Protein AF-A0A3P8DKD6-F1 (afdb_monomer_lite)

Structure (mmCIF, N/CA/C/O backbone):
data_AF-A0A3P8DKD6-F1
#
_entry.id   AF-A0A3P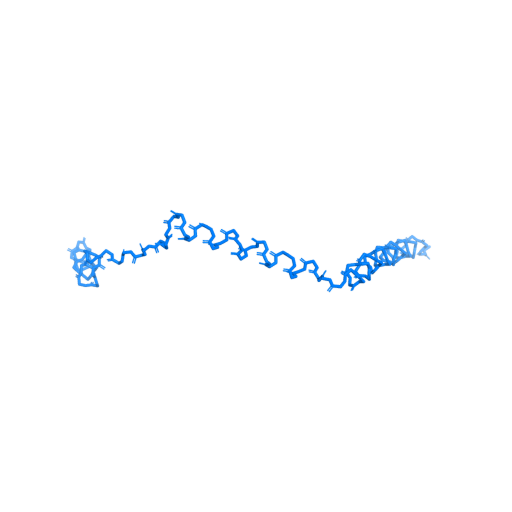8DKD6-F1
#
loop_
_atom_site.group_PDB
_atom_site.id
_atom_site.type_symbol
_atom_site.label_atom_id
_atom_site.label_alt_id
_atom_site.label_comp_id
_atom_site.label_asym_id
_atom_site.label_entity_id
_atom_site.label_seq_id
_atom_site.pdbx_PDB_ins_code
_atom_site.Cartn_x
_atom_site.Cartn_y
_atom_site.Cartn_z
_atom_site.occupancy
_atom_site.B_iso_or_equiv
_atom_site.auth_seq_id
_atom_site.auth_comp_id
_atom_site.auth_asym_id
_atom_site.auth_atom_id
_atom_site.pdbx_PDB_model_num
ATOM 1 N N . MET A 1 1 ? 47.982 -13.225 -23.955 1.00 53.62 1 MET A N 1
ATOM 2 C CA . MET A 1 1 ? 47.712 -12.676 -22.612 1.00 53.62 1 MET A CA 1
ATOM 3 C C . MET A 1 1 ? 47.337 -11.222 -22.887 1.00 53.62 1 MET A C 1
ATOM 5 O O . MET A 1 1 ? 48.229 -10.496 -23.280 1.00 53.62 1 MET A O 1
ATOM 9 N N . ASP A 1 2 ? 46.084 -10.837 -23.144 1.00 54.91 2 ASP A N 1
ATOM 10 C CA . ASP A 1 2 ? 44.978 -10.643 -22.181 1.00 54.91 2 ASP A CA 1
ATOM 11 C C . ASP A 1 2 ? 43.615 -10.410 -22.912 1.00 54.91 2 ASP A C 1
ATOM 13 O O . ASP A 1 2 ? 42.725 -9.698 -22.469 1.00 54.91 2 ASP A O 1
ATOM 17 N N . ASN A 1 3 ? 43.419 -10.988 -24.103 1.00 60.19 3 ASN A N 1
ATOM 18 C CA . ASN A 1 3 ? 42.305 -10.601 -24.997 1.00 60.19 3 ASN A CA 1
ATOM 19 C C . ASN A 1 3 ? 40.903 -11.084 -24.552 1.00 60.19 3 ASN A C 1
ATOM 21 O O . ASN A 1 3 ? 39.904 -10.791 -25.210 1.00 60.19 3 ASN A O 1
ATOM 25 N N . GLY A 1 4 ? 40.828 -11.891 -23.489 1.00 60.41 4 GLY A N 1
ATOM 26 C CA . GLY A 1 4 ? 39.580 -12.474 -22.987 1.00 60.41 4 GLY A CA 1
ATOM 27 C C . GLY A 1 4 ? 38.851 -11.573 -21.989 1.00 60.41 4 GLY A C 1
ATOM 28 O O . GLY A 1 4 ? 37.631 -11.465 -22.059 1.00 60.41 4 GLY A O 1
ATOM 29 N N . ALA A 1 5 ? 39.582 -10.897 -21.097 1.00 60.22 5 ALA A N 1
ATOM 30 C CA . ALA A 1 5 ? 38.994 -10.022 -20.080 1.00 60.22 5 ALA A CA 1
ATOM 31 C C . ALA A 1 5 ? 38.438 -8.719 -20.690 1.00 60.22 5 ALA A C 1
ATOM 33 O O . ALA A 1 5 ? 37.355 -8.259 -20.310 1.00 60.22 5 ALA A O 1
ATOM 34 N N . ASP A 1 6 ? 39.117 -8.185 -21.708 1.00 71.06 6 ASP A N 1
ATOM 35 C CA . ASP A 1 6 ? 38.701 -6.976 -22.429 1.00 71.06 6 ASP A CA 1
ATOM 36 C C . ASP A 1 6 ? 37.387 -7.160 -23.201 1.00 71.06 6 ASP A C 1
ATOM 38 O O . ASP A 1 6 ? 36.549 -6.255 -23.248 1.00 71.06 6 ASP A O 1
ATOM 42 N N . ASN A 1 7 ? 37.153 -8.349 -23.772 1.00 73.69 7 ASN A N 1
ATOM 43 C CA . ASN A 1 7 ? 35.920 -8.613 -24.517 1.00 73.69 7 ASN A CA 1
ATOM 44 C C . ASN A 1 7 ? 34.702 -8.718 -23.586 1.00 73.69 7 ASN A C 1
ATOM 46 O O . ASN A 1 7 ? 33.638 -8.188 -23.908 1.00 73.69 7 ASN A O 1
ATOM 50 N N . ILE A 1 8 ? 34.879 -9.326 -22.407 1.00 78.38 8 ILE A N 1
ATOM 51 C CA . ILE A 1 8 ? 33.800 -9.530 -21.437 1.00 78.38 8 ILE A CA 1
ATOM 52 C C . ILE A 1 8 ? 33.371 -8.171 -20.890 1.00 78.38 8 ILE A C 1
ATOM 54 O O . ILE A 1 8 ? 32.179 -7.868 -20.834 1.00 78.38 8 ILE A O 1
ATOM 58 N N . THR A 1 9 ? 34.344 -7.322 -20.559 1.00 85.50 9 THR A N 1
ATOM 59 C CA . THR A 1 9 ? 34.101 -5.971 -20.042 1.00 85.50 9 THR A CA 1
ATOM 60 C C . THR A 1 9 ? 33.381 -5.097 -21.073 1.00 85.50 9 THR A C 1
ATOM 62 O O . THR A 1 9 ? 32.433 -4.388 -20.732 1.00 85.50 9 THR A O 1
ATOM 65 N N . LYS A 1 10 ? 33.756 -5.201 -22.355 1.00 88.81 10 LYS A N 1
ATOM 66 C CA . LYS A 1 10 ? 33.083 -4.490 -23.450 1.00 88.81 10 LYS A CA 1
ATOM 67 C C . LYS A 1 10 ? 31.631 -4.940 -23.632 1.00 88.81 10 LYS A C 1
ATOM 69 O O . LYS A 1 10 ? 30.738 -4.097 -23.674 1.00 88.81 10 LYS A O 1
ATOM 74 N N . VAL A 1 11 ? 31.382 -6.250 -23.689 1.00 90.25 11 VAL A N 1
ATOM 75 C CA . VAL A 1 11 ? 30.026 -6.805 -23.855 1.00 90.25 11 VAL A CA 1
ATOM 76 C C . VAL A 1 11 ? 29.123 -6.415 -22.681 1.00 90.25 11 VAL A C 1
ATOM 78 O O . VAL A 1 11 ? 27.969 -6.041 -22.882 1.00 90.25 11 VAL A O 1
ATOM 81 N N . GLN A 1 12 ? 29.648 -6.434 -21.454 1.00 89.44 12 GLN A N 1
ATOM 82 C CA . GLN A 1 12 ? 28.908 -5.986 -20.271 1.00 89.44 12 GLN A CA 1
ATOM 83 C C . GLN A 1 12 ? 28.546 -4.497 -20.336 1.00 89.44 12 GLN A C 1
ATOM 85 O O . GLN A 1 12 ? 27.426 -4.117 -19.986 1.00 89.44 12 GLN A O 1
ATOM 90 N N . TYR A 1 13 ? 29.472 -3.651 -20.787 1.00 93.88 13 TYR A N 1
ATOM 91 C CA . TYR A 1 13 ? 29.244 -2.214 -20.909 1.00 93.88 13 TYR A CA 1
ATOM 92 C C . TYR A 1 13 ? 28.202 -1.883 -21.985 1.00 93.88 13 TYR A C 1
ATOM 94 O O . TYR A 1 13 ? 27.278 -1.108 -21.732 1.00 93.88 13 TYR A O 1
ATOM 102 N N . GLU A 1 14 ? 28.289 -2.526 -23.151 1.00 92.50 14 GLU A N 1
ATOM 103 C CA . GLU A 1 14 ? 27.303 -2.378 -24.227 1.00 92.50 14 GLU A CA 1
ATOM 104 C C . GLU A 1 14 ? 25.913 -2.849 -23.781 1.00 92.50 14 GLU A C 1
ATOM 106 O O . GLU A 1 14 ? 24.928 -2.135 -23.976 1.00 92.50 14 GLU A O 1
ATOM 111 N N . PHE A 1 15 ? 25.829 -3.994 -23.093 1.00 93.44 15 PHE A N 1
ATOM 112 C CA . PHE A 1 15 ? 24.572 -4.478 -22.521 1.00 93.44 15 PHE A CA 1
ATOM 113 C C . PHE A 1 15 ? 23.970 -3.472 -21.529 1.00 93.44 15 PHE A C 1
ATOM 115 O O . PHE A 1 15 ? 22.779 -3.167 -21.603 1.00 93.44 15 PHE A O 1
ATOM 122 N N . LYS A 1 16 ? 24.792 -2.901 -20.638 1.00 94.19 16 LYS A N 1
ATOM 123 C CA . LYS A 1 16 ? 24.359 -1.883 -19.670 1.00 94.19 16 LYS A CA 1
ATOM 124 C C . LYS A 1 16 ? 23.828 -0.620 -20.354 1.00 94.19 16 LYS A C 1
ATOM 126 O O . LYS A 1 16 ? 22.819 -0.081 -19.906 1.00 94.19 16 LYS A O 1
ATOM 131 N N . ILE A 1 17 ? 24.465 -0.162 -21.435 1.00 94.12 17 ILE A N 1
ATOM 132 C CA . ILE A 1 17 ? 24.007 1.004 -22.208 1.00 94.12 17 ILE A CA 1
ATOM 133 C C . ILE A 1 17 ? 22.668 0.723 -22.878 1.00 94.12 17 ILE A C 1
ATOM 135 O O . ILE A 1 17 ? 21.741 1.517 -22.739 1.00 94.12 17 ILE A O 1
ATOM 139 N N . VAL A 1 18 ? 22.547 -0.403 -23.585 1.00 94.12 18 VAL A N 1
ATOM 140 C CA . VAL A 1 18 ? 21.302 -0.767 -24.276 1.00 94.12 18 VAL A CA 1
ATOM 141 C C . VAL A 1 18 ? 20.153 -0.875 -23.276 1.00 94.12 18 VAL A C 1
ATOM 143 O O . VAL A 1 18 ? 19.055 -0.379 -23.536 1.00 94.12 18 VAL A O 1
ATOM 146 N N . LEU A 1 19 ? 20.420 -1.465 -22.110 1.00 92.44 19 LEU A N 1
ATOM 147 C CA . LEU A 1 19 ? 19.450 -1.564 -21.031 1.00 92.44 19 LEU A CA 1
ATOM 148 C C . LEU A 1 19 ? 19.029 -0.176 -20.527 1.00 92.44 19 LEU A C 1
ATOM 150 O O . LEU A 1 19 ? 17.836 0.124 -20.511 1.00 92.44 19 LEU A O 1
ATOM 154 N N . ASN A 1 20 ? 19.989 0.688 -20.183 1.00 92.75 20 ASN A N 1
ATOM 155 C CA . ASN A 1 20 ? 19.705 2.042 -19.702 1.00 92.75 20 ASN A CA 1
ATOM 156 C C . ASN A 1 20 ? 18.933 2.878 -20.727 1.00 92.75 20 ASN A C 1
ATOM 158 O O . ASN A 1 20 ? 17.950 3.516 -20.365 1.00 92.75 20 ASN A O 1
ATOM 162 N N . ASN A 1 21 ? 19.326 2.840 -22.001 1.00 91.56 21 ASN A N 1
ATOM 163 C CA . ASN A 1 21 ? 18.650 3.583 -23.065 1.00 91.56 21 ASN A CA 1
ATOM 164 C C . ASN A 1 21 ? 17.187 3.145 -23.212 1.00 91.56 21 ASN A C 1
ATOM 166 O O . AS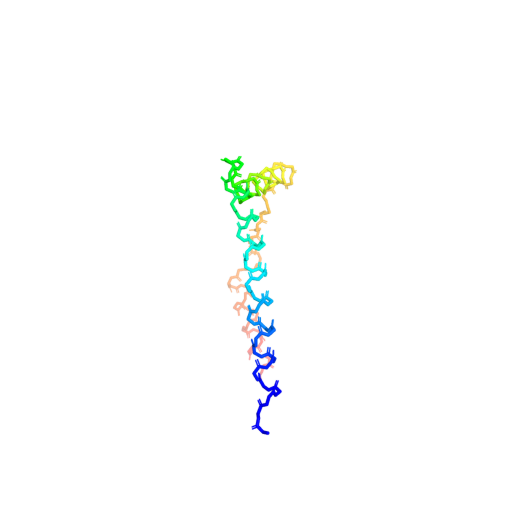N A 1 21 ? 16.299 3.979 -23.381 1.00 91.56 21 ASN A O 1
ATOM 170 N N . LYS A 1 22 ? 16.922 1.837 -23.102 1.00 89.12 22 LYS A N 1
ATOM 171 C CA . LYS A 1 22 ? 15.561 1.299 -23.154 1.00 89.12 22 LYS A CA 1
ATOM 172 C C . LYS A 1 22 ? 14.725 1.762 -21.957 1.00 89.12 22 LYS A C 1
ATOM 174 O O . LYS A 1 22 ? 13.588 2.178 -22.152 1.00 89.12 22 LYS A O 1
ATOM 179 N N . PHE A 1 23 ? 15.276 1.729 -20.741 1.00 86.62 23 PHE A N 1
ATOM 180 C CA . PHE A 1 23 ? 14.582 2.222 -19.544 1.00 86.62 23 PHE A CA 1
ATOM 181 C C . PHE A 1 23 ? 14.338 3.734 -19.575 1.00 86.62 23 PHE A C 1
ATOM 183 O O . PHE A 1 23 ? 13.267 4.173 -19.165 1.00 86.62 23 PHE A O 1
ATOM 190 N N . GLN A 1 24 ? 15.280 4.517 -20.103 1.00 88.12 24 GLN A N 1
ATOM 191 C CA . GLN A 1 24 ? 15.114 5.962 -20.250 1.00 88.12 24 GLN A CA 1
ATOM 192 C C . GLN A 1 24 ? 13.961 6.295 -21.202 1.00 88.12 24 GLN A C 1
ATOM 194 O O . GLN A 1 24 ? 13.094 7.082 -20.844 1.00 88.12 24 GLN A O 1
ATOM 199 N N . ALA A 1 25 ? 13.880 5.626 -22.357 1.00 82.19 25 ALA A N 1
ATOM 200 C CA . ALA A 1 25 ? 12.773 5.816 -23.295 1.00 82.19 25 ALA A CA 1
ATOM 201 C C . ALA A 1 25 ? 11.403 5.489 -22.669 1.00 82.19 25 ALA A C 1
ATOM 203 O O . ALA A 1 25 ? 10.422 6.180 -22.938 1.00 82.19 25 ALA A O 1
ATOM 204 N N . PHE A 1 26 ? 11.330 4.472 -21.800 1.00 77.50 26 PHE A N 1
ATOM 205 C CA . PHE A 1 26 ? 10.114 4.191 -21.030 1.00 77.50 26 PHE A CA 1
ATOM 206 C C . PHE A 1 26 ? 9.796 5.292 -20.019 1.00 77.50 26 PHE A C 1
ATOM 208 O O . PHE A 1 26 ? 8.639 5.669 -19.881 1.00 77.50 26 PHE A O 1
ATOM 215 N N . HIS A 1 27 ? 10.801 5.814 -19.319 1.00 79.62 27 HIS A N 1
ATOM 216 C CA . HIS A 1 27 ? 10.610 6.891 -18.353 1.00 79.62 27 HIS A CA 1
ATOM 217 C C . HIS A 1 27 ? 10.146 8.190 -19.030 1.00 79.62 27 HIS A C 1
ATOM 219 O O . HIS A 1 27 ? 9.235 8.851 -18.540 1.00 79.62 27 HIS A O 1
ATOM 225 N N . ASP A 1 28 ? 10.714 8.522 -20.189 1.00 82.25 28 ASP A N 1
ATOM 226 C CA . ASP A 1 28 ? 10.329 9.698 -20.971 1.00 82.25 28 ASP A CA 1
ATOM 227 C C . ASP A 1 28 ? 8.906 9.558 -21.537 1.00 82.25 28 ASP A C 1
ATOM 229 O O . ASP A 1 28 ? 8.137 10.518 -21.498 1.00 82.25 28 ASP A O 1
ATOM 233 N N . LEU A 1 29 ? 8.517 8.354 -21.980 1.00 78.19 29 LEU A N 1
ATOM 234 C CA . LEU A 1 29 ? 7.140 8.043 -22.381 1.00 78.19 29 LEU A CA 1
ATOM 235 C C . LEU A 1 29 ? 6.154 8.229 -21.213 1.00 78.19 29 LEU A C 1
ATOM 237 O O . LEU A 1 29 ? 5.134 8.894 -21.373 1.00 78.19 29 LEU A O 1
ATOM 241 N N . LEU A 1 30 ? 6.482 7.690 -20.035 1.00 72.81 30 LEU A N 1
ATOM 242 C CA . LEU A 1 30 ? 5.644 7.783 -18.832 1.00 72.81 30 LEU A CA 1
ATOM 243 C C . LEU A 1 30 ? 5.533 9.216 -18.292 1.00 72.81 30 LEU A C 1
ATOM 245 O O . LEU A 1 30 ? 4.500 9.586 -17.742 1.00 72.81 30 LEU A O 1
ATOM 249 N N . ASN A 1 31 ? 6.575 10.032 -18.456 1.00 72.00 31 ASN A N 1
ATOM 250 C CA . ASN A 1 31 ? 6.542 11.448 -18.088 1.00 72.00 31 ASN A CA 1
ATOM 251 C C . ASN A 1 31 ? 5.805 12.312 -19.123 1.00 72.00 31 ASN A C 1
ATOM 253 O O . ASN A 1 31 ? 5.265 13.358 -18.766 1.00 72.00 31 ASN A O 1
ATOM 257 N N . GLY A 1 32 ? 5.779 11.895 -20.392 1.00 69.31 32 GLY A N 1
ATOM 258 C CA . GLY A 1 32 ? 5.071 12.582 -21.474 1.00 69.31 32 GLY A CA 1
ATOM 259 C C . GLY A 1 32 ? 3.544 12.458 -21.404 1.00 69.31 32 GLY A C 1
ATOM 260 O O . GLY A 1 32 ? 2.848 13.354 -21.874 1.00 69.31 32 GLY A O 1
ATOM 261 N N . GLU A 1 33 ? 3.013 11.403 -20.774 1.00 65.19 33 GLU A N 1
ATOM 262 C CA . GLU A 1 33 ? 1.565 11.169 -20.610 1.00 65.19 33 GLU A CA 1
ATOM 263 C C . GLU A 1 33 ? 0.876 12.097 -19.585 1.00 65.19 33 GLU A C 1
ATOM 265 O O . GLU A 1 33 ? -0.330 12.000 -19.371 1.00 65.19 33 GLU A O 1
ATOM 270 N N . GLY A 1 34 ? 1.593 13.050 -18.975 1.00 62.75 34 GLY A N 1
ATOM 271 C CA . GLY A 1 34 ? 1.021 14.125 -18.145 1.00 62.75 34 GLY A CA 1
ATOM 272 C C . GLY A 1 34 ? 0.451 13.684 -16.790 1.00 62.75 34 GLY A C 1
ATOM 273 O O . GLY A 1 34 ? 0.267 14.519 -15.905 1.00 62.75 34 GLY A O 1
ATOM 274 N N . ILE A 1 35 ? 0.236 12.383 -16.594 1.00 61.97 35 ILE A N 1
ATOM 275 C CA . ILE A 1 35 ? -0.151 11.763 -15.332 1.00 61.97 35 ILE A CA 1
ATOM 276 C C . ILE A 1 35 ? 0.920 10.732 -14.996 1.00 61.97 35 ILE A C 1
ATOM 278 O O . ILE A 1 35 ? 1.133 9.780 -15.746 1.00 61.97 35 ILE A O 1
ATOM 282 N N . THR A 1 36 ? 1.640 10.924 -13.892 1.00 78.25 36 THR A N 1
ATOM 283 C CA . THR A 1 36 ? 2.708 9.991 -13.536 1.00 78.25 36 THR A CA 1
ATOM 284 C C . THR A 1 36 ? 2.086 8.640 -13.176 1.00 78.25 36 THR A C 1
ATOM 286 O O . THR A 1 36 ? 1.066 8.560 -12.492 1.00 78.25 36 THR A O 1
ATOM 289 N N . MET A 1 37 ? 2.696 7.536 -13.614 1.00 78.75 37 MET A N 1
ATOM 290 C CA . MET A 1 37 ? 2.260 6.183 -13.224 1.00 78.75 37 MET A CA 1
ATOM 291 C C . MET A 1 37 ? 2.102 6.056 -11.698 1.00 78.75 37 MET A C 1
ATOM 293 O O . MET A 1 37 ? 1.208 5.375 -11.200 1.00 78.75 37 MET A O 1
ATOM 297 N N . GLU A 1 38 ? 2.951 6.763 -10.952 1.00 81.06 38 GLU A N 1
ATOM 298 C CA . GLU A 1 38 ? 2.890 6.851 -9.499 1.00 81.06 38 GLU A CA 1
ATOM 299 C C . GLU A 1 38 ? 1.605 7.521 -8.990 1.00 81.06 38 GLU A C 1
ATOM 301 O O . GLU A 1 38 ? 1.001 7.005 -8.049 1.00 81.06 38 GLU A O 1
ATOM 306 N N . SER A 1 39 ? 1.146 8.618 -9.610 1.00 84.75 39 SER A N 1
ATOM 307 C CA . SER A 1 39 ? -0.107 9.272 -9.218 1.00 84.75 39 SER A CA 1
ATOM 308 C C . SER A 1 39 ? -1.326 8.406 -9.534 1.00 84.75 39 SER A C 1
ATOM 310 O O . SER A 1 39 ? -2.190 8.268 -8.673 1.00 84.75 39 SER A O 1
ATOM 312 N N . ASN A 1 40 ? -1.353 7.739 -10.694 1.00 85.69 40 ASN A N 1
ATOM 313 C CA . ASN A 1 40 ? -2.417 6.785 -11.046 1.00 85.69 40 ASN A CA 1
ATOM 314 C C . ASN A 1 40 ? -2.467 5.607 -10.066 1.00 85.69 40 ASN A C 1
ATOM 316 O O . ASN A 1 40 ? -3.526 5.213 -9.576 1.00 85.69 40 ASN A O 1
ATOM 320 N N . TRP A 1 41 ? -1.301 5.050 -9.737 1.00 89.12 41 TRP A N 1
ATOM 321 C CA . TRP A 1 41 ? -1.201 3.970 -8.763 1.00 89.12 41 TRP A CA 1
ATOM 322 C C . TRP A 1 41 ? -1.641 4.408 -7.363 1.00 89.12 41 TRP A C 1
ATOM 324 O O . TRP A 1 41 ? -2.282 3.643 -6.635 1.00 89.12 41 TRP A O 1
ATOM 334 N N . LYS A 1 42 ? -1.308 5.643 -6.979 1.00 92.12 42 LYS A N 1
ATOM 335 C CA . LYS A 1 42 ? -1.739 6.239 -5.716 1.00 92.12 42 LYS A CA 1
ATOM 336 C C . LYS A 1 42 ? -3.259 6.401 -5.669 1.00 92.12 42 LYS A C 1
ATOM 338 O O . LYS A 1 42 ? -3.856 5.960 -4.692 1.00 92.12 42 LYS A O 1
ATOM 343 N N . GLU A 1 43 ? -3.872 6.935 -6.721 1.00 93.94 43 GLU A N 1
ATOM 344 C CA . GLU A 1 43 ? -5.324 7.128 -6.804 1.00 93.94 43 GLU A CA 1
ATOM 345 C C . GLU A 1 43 ? -6.081 5.796 -6.688 1.00 93.94 43 GLU A C 1
ATOM 347 O O . GLU A 1 43 ? -6.969 5.656 -5.848 1.00 93.94 43 GLU A O 1
ATOM 352 N N . ILE A 1 44 ? -5.665 4.765 -7.433 1.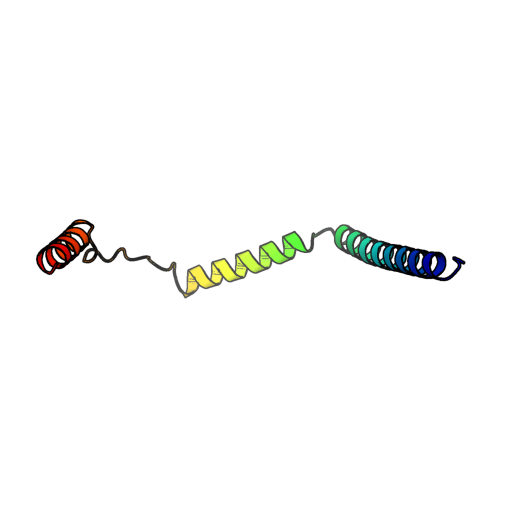00 95.50 44 ILE A N 1
ATOM 353 C CA . ILE A 1 44 ? -6.277 3.425 -7.357 1.00 95.50 44 ILE A CA 1
ATOM 354 C C . ILE A 1 44 ? -6.187 2.860 -5.934 1.00 95.50 44 ILE A C 1
ATOM 356 O O . ILE A 1 44 ? -7.155 2.307 -5.404 1.00 95.50 44 ILE A O 1
ATOM 360 N N . LYS A 1 45 ? -5.023 3.005 -5.292 1.00 96.69 45 LYS A N 1
ATOM 361 C CA . LYS A 1 45 ? -4.815 2.538 -3.919 1.00 96.69 45 LYS A CA 1
ATOM 362 C C . LYS A 1 45 ? -5.721 3.272 -2.928 1.00 96.69 45 LYS A C 1
ATOM 364 O O . LYS A 1 45 ? -6.249 2.635 -2.014 1.00 96.69 45 LYS A O 1
ATOM 369 N N . GLU A 1 46 ? -5.905 4.577 -3.102 1.00 96.88 46 GLU A N 1
ATOM 370 C CA . GLU A 1 46 ? -6.779 5.399 -2.262 1.00 96.88 46 GLU A CA 1
ATOM 371 C C . GLU A 1 46 ? -8.250 5.003 -2.424 1.00 96.88 46 GLU A C 1
ATOM 373 O O . GLU A 1 46 ? -8.918 4.776 -1.414 1.00 96.88 46 GLU A O 1
ATOM 378 N N . VAL A 1 47 ? -8.727 4.809 -3.660 1.00 97.94 47 VAL A N 1
ATOM 379 C CA . VAL A 1 47 ? -10.102 4.362 -3.946 1.00 97.94 47 VAL A CA 1
ATOM 380 C C . VAL A 1 47 ? -10.385 3.014 -3.288 1.00 97.94 47 VAL A C 1
ATOM 382 O O . VAL A 1 47 ? -11.330 2.896 -2.511 1.00 97.94 47 VAL A O 1
ATOM 385 N N . ILE A 1 48 ? -9.530 2.011 -3.516 1.00 96.88 48 ILE A N 1
ATOM 386 C CA . ILE A 1 48 ? -9.711 0.672 -2.934 1.00 96.88 48 ILE A CA 1
ATOM 387 C C . ILE A 1 48 ? -9.705 0.740 -1.403 1.00 96.88 48 ILE A C 1
ATOM 389 O O . ILE A 1 48 ? -10.553 0.137 -0.746 1.00 96.88 48 ILE A O 1
ATOM 393 N N . THR A 1 49 ? -8.768 1.492 -0.821 1.00 95.75 49 THR A N 1
ATOM 394 C CA . THR A 1 49 ? -8.674 1.652 0.637 1.00 95.75 49 THR A CA 1
ATOM 395 C C . THR A 1 49 ? -9.924 2.324 1.206 1.00 95.75 49 THR A C 1
ATOM 397 O O . THR A 1 49 ? -10.418 1.902 2.251 1.00 95.75 49 THR A O 1
ATOM 400 N N . SER A 1 50 ? -10.456 3.341 0.525 1.00 96.38 50 SER A N 1
ATOM 401 C CA . SER A 1 50 ? -11.679 4.040 0.924 1.00 96.38 50 SER A CA 1
ATOM 402 C C . SER A 1 50 ? -12.894 3.114 0.879 1.00 96.38 50 SER A C 1
ATOM 404 O O . SER A 1 50 ? -13.573 2.963 1.893 1.00 96.38 50 SER A O 1
ATOM 406 N N . THR A 1 51 ? -13.100 2.397 -0.230 1.00 97.00 51 THR A N 1
ATOM 407 C CA . THR A 1 51 ? -14.214 1.448 -0.371 1.00 97.00 51 THR A CA 1
ATOM 408 C C . THR A 1 51 ? -14.144 0.337 0.675 1.00 97.00 51 THR A C 1
ATOM 410 O O . THR A 1 51 ? -15.154 -0.012 1.283 1.00 97.00 51 THR A O 1
ATOM 413 N N . CYS A 1 52 ? -12.952 -0.196 0.952 1.00 94.12 52 CYS A N 1
ATOM 414 C CA . CYS A 1 52 ? -12.771 -1.185 2.012 1.00 94.12 52 CYS A CA 1
ATOM 415 C C . CYS A 1 52 ? -13.132 -0.620 3.391 1.00 94.12 52 CYS A C 1
ATOM 417 O O . CYS A 1 52 ? -13.796 -1.305 4.163 1.00 94.12 52 CYS A O 1
ATOM 419 N N . HIS A 1 53 ? -12.727 0.612 3.710 1.00 93.75 53 HIS A N 1
ATOM 420 C CA . HIS A 1 53 ? -13.096 1.248 4.975 1.00 93.75 53 HIS A CA 1
ATOM 421 C C . HIS A 1 53 ? -14.595 1.540 5.085 1.00 93.75 53 HIS 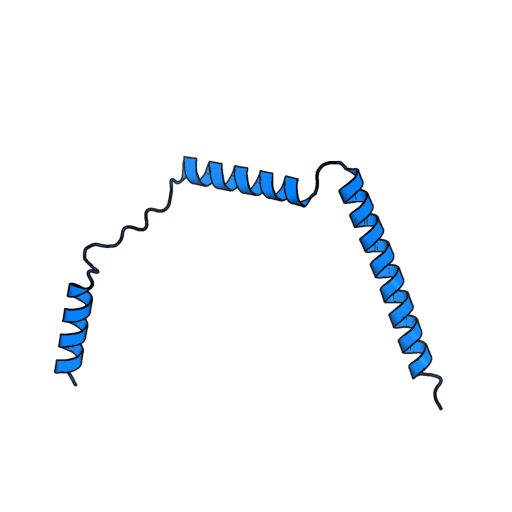A C 1
ATOM 423 O O . HIS A 1 53 ? -15.142 1.400 6.175 1.00 93.75 53 HIS A O 1
ATOM 429 N N . GLU A 1 54 ? -15.262 1.913 3.995 1.00 94.00 54 GLU A N 1
ATOM 430 C CA . GLU A 1 54 ? -16.708 2.154 3.979 1.00 94.00 54 GLU A CA 1
ATOM 431 C C . GLU A 1 54 ? -17.501 0.856 4.175 1.00 94.00 54 GLU A C 1
ATOM 433 O O . GLU A 1 54 ? -18.393 0.792 5.019 1.00 94.00 54 GLU A O 1
ATOM 438 N N . VAL A 1 55 ? -17.141 -0.200 3.439 1.00 94.50 55 VAL A N 1
ATOM 439 C CA . VAL A 1 55 ? -17.872 -1.476 3.450 1.00 94.50 55 VAL A CA 1
ATOM 440 C C . VAL A 1 55 ? -17.547 -2.314 4.686 1.00 94.50 55 VAL A C 1
ATOM 442 O O . VAL A 1 55 ? -18.442 -2.888 5.302 1.00 94.50 55 VAL A O 1
ATOM 445 N N . LEU A 1 56 ? -16.265 -2.422 5.046 1.00 90.19 56 LEU A N 1
ATOM 446 C CA . LEU A 1 56 ? -15.806 -3.296 6.134 1.00 90.19 56 LEU A CA 1
ATOM 447 C C . LEU A 1 56 ? -15.650 -2.554 7.467 1.00 90.19 56 LEU A C 1
ATOM 449 O O . LEU A 1 56 ? -15.527 -3.195 8.513 1.00 90.19 56 LEU A O 1
ATOM 453 N N . GLY A 1 57 ? -15.654 -1.219 7.450 1.00 86.75 57 GLY A N 1
ATOM 454 C CA . GLY A 1 57 ? -15.335 -0.403 8.614 1.00 86.75 57 GLY A CA 1
ATOM 455 C C . GLY A 1 57 ? -13.846 -0.432 8.966 1.00 86.75 57 GLY A C 1
ATOM 456 O O . GLY A 1 57 ? -13.058 -1.262 8.506 1.00 86.75 57 GLY A O 1
ATOM 457 N N . HIS A 1 58 ? -13.427 0.474 9.847 1.00 82.44 58 HIS A N 1
ATOM 458 C CA . HIS A 1 58 ? -12.090 0.389 10.429 1.00 82.44 58 HIS A CA 1
ATOM 459 C C . HIS A 1 58 ? -12.002 -0.789 11.402 1.00 82.44 58 HIS A C 1
ATOM 461 O O . HIS A 1 58 ? -12.845 -0.939 12.292 1.00 82.44 58 HIS A O 1
ATOM 467 N N . LYS A 1 59 ? -10.920 -1.575 11.299 1.00 76.25 59 LYS A N 1
ATOM 468 C CA . LYS A 1 59 ? -10.562 -2.562 12.320 1.00 76.25 59 LYS A CA 1
ATOM 469 C C . LYS A 1 59 ? -10.375 -1.835 13.648 1.00 76.25 59 LYS A C 1
ATOM 471 O O . LYS A 1 59 ? -9.346 -1.209 13.893 1.00 76.25 59 LYS A O 1
ATOM 476 N N . LYS A 1 60 ? -11.363 -1.945 14.529 1.00 74.56 60 LYS A N 1
ATOM 477 C CA . LYS A 1 60 ? -11.216 -1.512 15.912 1.00 74.56 60 LYS A CA 1
ATOM 478 C C . LYS A 1 60 ? -10.235 -2.473 16.569 1.00 74.56 60 LYS A C 1
ATOM 480 O O . LYS A 1 60 ? -10.559 -3.633 16.822 1.00 74.56 60 LYS A O 1
ATOM 485 N N . ASN A 1 61 ? -9.019 -2.000 16.833 1.00 70.19 61 ASN A N 1
ATOM 486 C CA . ASN A 1 61 ? -8.158 -2.650 17.809 1.00 70.19 61 ASN A CA 1
ATOM 487 C C . ASN A 1 61 ? -8.813 -2.425 19.169 1.00 70.19 61 ASN A C 1
ATOM 489 O O . ASN A 1 61 ? -8.509 -1.471 19.878 1.00 70.19 61 ASN A O 1
ATOM 493 N N . HIS A 1 62 ? -9.767 -3.289 19.502 1.00 66.94 62 HIS A N 1
ATOM 494 C CA . HIS A 1 62 ? -10.252 -3.402 20.858 1.00 66.94 62 HIS A CA 1
ATOM 495 C C . HIS A 1 62 ? -9.043 -3.802 21.694 1.00 66.94 62 HIS A C 1
ATOM 497 O O . HIS A 1 62 ? -8.622 -4.963 21.675 1.00 66.94 62 HIS A O 1
ATOM 503 N N . HIS A 1 63 ? -8.448 -2.829 22.386 1.00 67.50 63 HIS A N 1
ATOM 504 C CA . HIS A 1 63 ? -7.666 -3.153 23.558 1.00 67.50 63 HIS A CA 1
ATOM 505 C C . HIS A 1 63 ? -8.613 -3.959 24.436 1.00 67.50 63 HIS A C 1
ATOM 507 O O . HIS A 1 63 ? -9.662 -3.482 24.867 1.00 67.50 63 HIS A O 1
ATOM 513 N N . LYS A 1 64 ? -8.320 -5.246 24.545 1.00 68.50 64 LYS A N 1
ATOM 514 C CA . LYS A 1 64 ? -9.079 -6.143 25.389 1.00 68.50 64 LYS A CA 1
ATOM 515 C C . LYS A 1 64 ? -8.811 -5.656 26.804 1.00 68.50 64 LYS A C 1
ATOM 517 O O . LYS A 1 64 ? -7.722 -5.901 27.298 1.00 68.50 64 LYS A O 1
ATOM 522 N N . GLU A 1 65 ? -9.768 -4.964 27.422 1.00 60.72 65 GLU A N 1
ATOM 523 C CA . GLU A 1 65 ? -9.642 -4.462 28.802 1.00 60.72 65 GLU A CA 1
ATOM 524 C C . GLU A 1 65 ? -9.256 -5.572 29.785 1.00 60.72 65 GLU A C 1
ATOM 526 O O . GLU A 1 65 ? -8.641 -5.307 30.804 1.00 60.72 65 GLU A O 1
ATOM 531 N N . TRP A 1 66 ? -9.543 -6.837 29.470 1.00 64.69 66 TRP A N 1
ATOM 532 C CA . TRP A 1 66 ? -9.094 -7.973 30.276 1.00 64.69 66 TRP A CA 1
ATOM 533 C C . TRP A 1 66 ? -7.581 -8.255 30.194 1.00 64.69 66 TRP A C 1
ATOM 535 O O . TRP A 1 66 ? -7.071 -9.042 30.984 1.00 64.69 66 TRP A O 1
ATOM 545 N N . ILE A 1 67 ? -6.853 -7.630 29.266 1.00 68.12 67 ILE A N 1
ATOM 546 C CA . ILE A 1 67 ? -5.386 -7.646 29.163 1.00 68.12 67 ILE A CA 1
ATOM 547 C C . ILE A 1 67 ? -4.859 -6.301 29.680 1.00 68.12 67 ILE A C 1
ATOM 549 O O . ILE A 1 67 ? -4.188 -5.552 28.969 1.00 68.12 67 ILE A O 1
ATOM 553 N N . THR A 1 68 ? -5.201 -5.964 30.924 1.00 83.38 68 THR A N 1
ATOM 554 C CA . THR A 1 68 ? -4.574 -4.835 31.619 1.00 83.38 68 THR A CA 1
ATOM 555 C C . THR A 1 68 ? -3.128 -5.162 31.990 1.00 83.38 68 THR A C 1
ATOM 557 O O . THR A 1 68 ? -2.762 -6.329 32.161 1.00 83.38 68 THR A O 1
ATOM 560 N N . VAL A 1 69 ? -2.316 -4.117 32.191 1.00 82.44 69 VAL A N 1
ATOM 561 C CA . VAL A 1 69 ? -0.975 -4.239 32.793 1.00 82.44 69 VAL A CA 1
ATOM 562 C C . VAL A 1 69 ? -1.057 -4.970 34.141 1.00 82.44 69 VAL A C 1
ATOM 564 O O . VAL A 1 69 ? -0.314 -5.915 34.360 1.00 82.44 69 VAL A O 1
ATOM 567 N N . ASP A 1 70 ? -2.069 -4.663 34.958 1.00 83.00 70 ASP A N 1
ATOM 568 C CA . ASP A 1 70 ? -2.336 -5.348 36.234 1.00 83.00 70 ASP A CA 1
ATOM 569 C C . ASP A 1 70 ? -2.590 -6.866 36.075 1.00 83.00 70 ASP A C 1
ATOM 571 O O . ASP A 1 70 ? -2.166 -7.676 36.902 1.00 83.00 70 ASP A O 1
ATOM 575 N N . THR A 1 71 ? -3.234 -7.293 34.982 1.00 88.25 71 THR A N 1
ATOM 576 C CA . THR A 1 71 ? -3.425 -8.724 34.689 1.00 88.25 71 THR A CA 1
ATOM 577 C C . THR A 1 71 ? -2.106 -9.394 34.295 1.00 88.25 71 THR A C 1
ATOM 579 O O . THR A 1 71 ? -1.846 -10.528 34.706 1.00 88.25 71 THR A O 1
ATOM 582 N N . LEU A 1 72 ? -1.255 -8.703 33.530 1.00 88.44 72 LEU A N 1
ATOM 583 C CA . LEU A 1 72 ? 0.077 -9.188 33.156 1.00 88.44 72 LEU A CA 1
ATOM 584 C C . LEU A 1 72 ? 1.002 -9.297 34.376 1.00 88.44 72 LEU A C 1
ATOM 586 O O . LEU A 1 72 ? 1.672 -10.321 34.531 1.00 88.44 72 LEU A O 1
ATOM 590 N N . ASP A 1 73 ? 0.963 -8.317 35.277 1.00 90.00 73 ASP A N 1
ATOM 591 C CA . ASP A 1 73 ? 1.745 -8.310 36.516 1.00 90.00 73 ASP A CA 1
ATOM 592 C C . ASP A 1 73 ? 1.365 -9.498 37.411 1.00 90.00 73 ASP A C 1
ATOM 594 O O . ASP A 1 73 ? 2.230 -10.265 37.840 1.00 90.00 73 ASP A O 1
ATOM 598 N N . LYS A 1 74 ? 0.063 -9.767 37.582 1.00 90.81 74 LYS A N 1
ATOM 599 C CA . LYS A 1 74 ? -0.432 -10.940 38.330 1.00 90.81 74 LYS A CA 1
ATOM 600 C C . LYS A 1 74 ? -0.009 -12.275 37.711 1.00 90.81 74 LYS A C 1
ATOM 602 O O . LYS A 1 74 ? 0.219 -13.249 38.434 1.00 90.81 74 LYS A O 1
ATOM 607 N N . ILE A 1 75 ? 0.084 -12.362 36.382 1.00 92.31 75 ILE A N 1
ATOM 608 C CA . ILE A 1 75 ? 0.589 -13.561 35.691 1.00 92.31 75 ILE A CA 1
ATOM 609 C C . ILE A 1 75 ? 2.086 -13.737 35.966 1.00 92.31 75 ILE A C 1
ATOM 611 O O . ILE A 1 75 ? 2.532 -14.858 36.236 1.00 92.31 75 ILE A O 1
ATOM 615 N N . GLN A 1 76 ? 2.852 -12.647 35.932 1.00 92.94 76 GLN A N 1
ATOM 616 C CA . GLN A 1 76 ? 4.288 -12.673 36.180 1.00 92.94 76 GLN A CA 1
ATOM 617 C C . GLN A 1 76 ? 4.610 -13.021 37.639 1.00 92.94 76 GLN A C 1
ATOM 619 O O . GLN A 1 76 ? 5.455 -13.880 37.889 1.00 92.94 76 GLN A O 1
ATOM 624 N N . GLU A 1 77 ? 3.879 -12.465 38.606 1.00 94.19 77 GLU A N 1
ATOM 625 C CA . GLU A 1 77 ? 4.005 -12.832 40.021 1.00 94.19 77 GLU A CA 1
ATOM 626 C C . GLU A 1 77 ? 3.771 -14.330 40.253 1.00 94.19 77 GLU A C 1
ATOM 628 O O . GLU A 1 77 ? 4.516 -14.980 40.988 1.00 94.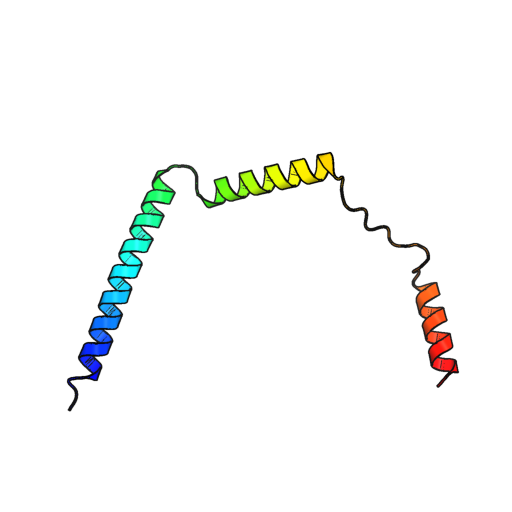19 77 GLU A O 1
ATOM 633 N N . ARG A 1 78 ? 2.751 -14.910 39.605 1.00 94.88 78 ARG A N 1
ATOM 634 C CA . ARG A 1 78 ? 2.466 -16.352 39.698 1.00 94.88 78 ARG A CA 1
ATOM 635 C C . ARG A 1 78 ? 3.565 -17.210 39.076 1.00 94.88 78 ARG A C 1
ATOM 637 O O . ARG A 1 78 ? 3.790 -18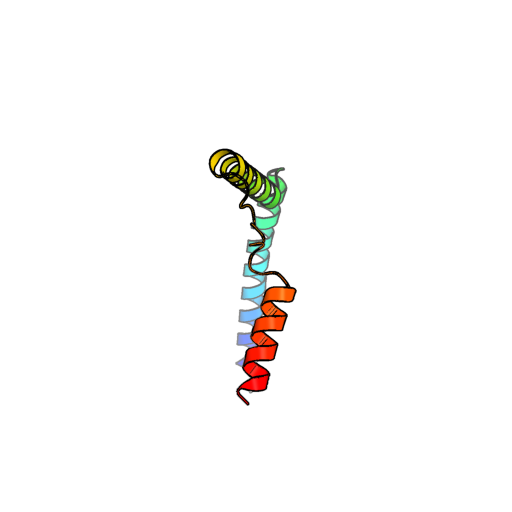.317 39.557 1.00 94.88 78 ARG A O 1
ATOM 644 N N . ARG A 1 79 ? 4.227 -16.735 38.016 1.00 95.06 79 ARG A N 1
ATOM 645 C CA . ARG A 1 79 ? 5.390 -17.415 37.423 1.00 95.06 79 ARG A CA 1
ATOM 646 C C . ARG A 1 79 ? 6.589 -17.384 38.362 1.00 95.06 79 ARG A C 1
ATOM 648 O O . ARG A 1 79 ? 7.183 -18.430 38.588 1.00 95.06 79 ARG A O 1
ATOM 655 N N . ASN A 1 80 ? 6.882 -16.230 38.954 1.00 93.31 80 ASN A N 1
ATOM 656 C CA . ASN A 1 80 ? 8.015 -16.066 39.863 1.00 93.31 80 ASN A CA 1
ATOM 657 C C . ASN A 1 80 ? 7.858 -16.888 41.151 1.00 93.31 80 ASN A C 1
ATOM 659 O O . ASN A 1 80 ? 8.847 -17.361 41.683 1.00 93.31 80 ASN A O 1
ATOM 663 N N . LYS A 1 81 ? 6.624 -17.102 41.629 1.00 92.50 81 LYS A N 1
ATOM 664 C CA . LYS A 1 81 ? 6.335 -17.973 42.786 1.00 92.50 81 LYS A CA 1
ATOM 665 C C . LYS A 1 81 ? 6.412 -19.477 42.483 1.00 92.50 81 LYS A C 1
ATOM 667 O O . LYS A 1 81 ? 6.318 -20.275 43.408 1.00 92.50 81 LYS A O 1
ATOM 672 N N . LYS A 1 82 ? 6.473 -19.866 41.205 1.00 83.00 82 LYS A N 1
ATOM 673 C CA . LYS A 1 82 ? 6.642 -21.263 40.765 1.00 83.00 82 LYS A CA 1
ATOM 674 C C . LYS A 1 82 ? 8.101 -21.625 40.465 1.00 83.00 82 LYS A C 1
ATOM 676 O O . LYS A 1 82 ? 8.360 -22.803 40.231 1.00 83.00 82 LYS A O 1
ATOM 681 N N . ALA A 1 83 ? 8.989 -20.634 40.403 1.00 68.50 83 ALA A N 1
ATOM 682 C CA . ALA A 1 83 ? 10.435 -20.832 40.394 1.00 68.50 83 ALA A CA 1
ATOM 683 C C . ALA A 1 83 ? 10.923 -21.043 41.831 1.00 68.50 83 ALA A C 1
ATOM 685 O O . ALA A 1 83 ? 11.853 -21.858 42.002 1.00 68.50 83 ALA A O 1
#

Radius of gyration: 29.74 Å; chains: 1; bounding box: 66×35×68 Å

Sequence (83 aa):
MDNGADNITKVQYEFKIVLNNKFQAFHDLLNGEGITMESNWKEIKEVITSTCHEVLGHKKNHHKEWITVDTLDKIQERRNKKA

pLDDT: mean 83.08, std 11.93, range [53.62, 97.94]

Foldseek 3Di:
DDVVVVVVVVVVVVVVVVVVVVVVVVVVVQVVVVQHPVNVVVVVVVVVVVVCCVPVNDPPPPPPPCPDPVNVVVVVVVVVVVD

Organism: NCBI:txid31246

Secondary structure (DSSP, 8-state):
--HHHHHHHHHHHHHHHHHHHHHHHHHHHHHHTSS-HHHHHHHHHHHHHHHHHHHH--------TTS-HHHHHHHHHHHHTT-